Protein AF-I4VNG2-F1 (afdb_monomer)

Radius of gyration: 32.85 Å; Cα contacts (8 Å, |Δi|>4): 80; chains: 1; bounding box: 83×62×76 Å

Solvent-accessible surface area (backbone atoms only — not comparable to full-atom values): 7964 Å² total; per-residue (Å²):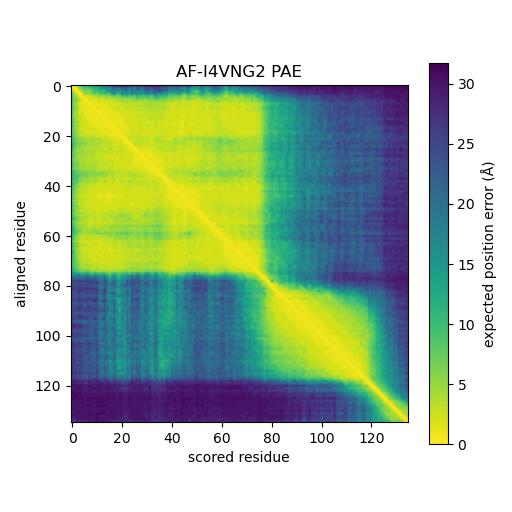 134,87,75,54,70,67,58,53,52,50,42,42,51,53,22,43,52,26,57,74,72,56,60,42,86,40,71,72,52,33,57,27,32,78,69,73,64,64,65,92,44,59,61,52,32,18,58,54,44,74,45,67,42,69,44,47,63,55,91,87,22,86,40,46,73,62,34,51,54,53,48,53,52,62,72,65,42,79,51,72,70,57,49,51,53,50,51,52,54,51,54,50,52,50,52,55,50,51,53,51,49,55,54,49,51,52,52,51,50,54,52,49,53,53,49,57,74,68,50,73,74,80,77,78,77,76,72,82,77,77,81,82,79,83,130

Structure (mmCIF, N/CA/C/O backbone):
data_AF-I4VNG2-F1
#
_entry.id   AF-I4VNG2-F1
#
loop_
_atom_site.group_PDB
_atom_site.id
_atom_site.type_symbol
_atom_site.label_atom_id
_atom_site.label_alt_id
_atom_site.label_comp_id
_atom_site.label_asym_id
_atom_site.label_entity_id
_atom_site.label_seq_id
_atom_site.pdbx_PDB_ins_code
_atom_site.Cartn_x
_atom_site.Cartn_y
_atom_site.Cartn_z
_atom_site.occupancy
_atom_site.B_iso_or_equiv
_atom_site.auth_seq_id
_atom_site.auth_comp_id
_atom_site.auth_asym_id
_atom_site.auth_atom_id
_atom_site.pdbx_PDB_model_num
ATOM 1 N N . MET A 1 1 ? 13.098 10.358 -31.326 1.00 44.56 1 MET A N 1
ATOM 2 C CA . MET A 1 1 ? 14.088 10.679 -30.271 1.00 44.56 1 MET A CA 1
ATOM 3 C C . MET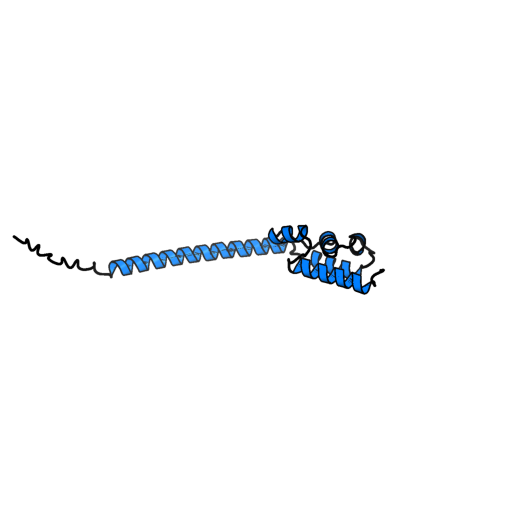 A 1 1 ? 14.333 9.443 -29.422 1.00 44.56 1 MET A C 1
ATOM 5 O O . MET A 1 1 ? 13.425 9.015 -28.720 1.00 44.56 1 MET A O 1
ATOM 9 N N . ILE A 1 2 ? 15.525 8.850 -29.506 1.00 54.00 2 ILE A N 1
ATOM 10 C CA . ILE A 1 2 ? 15.946 7.777 -28.597 1.00 54.00 2 ILE A CA 1
ATOM 11 C C . ILE A 1 2 ? 16.344 8.464 -27.287 1.00 54.00 2 ILE A C 1
ATOM 13 O O . ILE A 1 2 ? 17.339 9.182 -27.243 1.00 54.00 2 ILE A O 1
ATOM 17 N N . LYS A 1 3 ? 15.514 8.340 -26.248 1.00 66.69 3 LYS A N 1
ATOM 18 C CA . LYS A 1 3 ? 15.860 8.827 -24.903 1.00 66.69 3 LYS A CA 1
ATOM 19 C C . LYS A 1 3 ? 17.047 8.013 -24.378 1.00 66.69 3 LYS A C 1
ATOM 21 O O . LYS A 1 3 ? 17.103 6.808 -24.614 1.00 66.69 3 LYS A O 1
ATOM 26 N N . SER A 1 4 ? 17.981 8.665 -23.686 1.00 80.38 4 SER A N 1
ATOM 27 C CA . SER A 1 4 ? 19.116 7.983 -23.057 1.00 80.38 4 SER A CA 1
ATOM 28 C C . SER A 1 4 ? 18.631 7.008 -21.979 1.00 80.38 4 SER A C 1
ATOM 30 O O . SER A 1 4 ? 17.600 7.242 -21.347 1.00 80.38 4 SER A O 1
ATOM 32 N N . ASP A 1 5 ? 19.377 5.927 -21.740 1.00 82.62 5 ASP A N 1
ATOM 33 C CA . ASP A 1 5 ? 18.989 4.908 -20.752 1.00 82.62 5 ASP A CA 1
ATOM 34 C C . ASP A 1 5 ? 18.787 5.489 -19.344 1.00 82.62 5 ASP A C 1
ATOM 36 O O . ASP A 1 5 ? 17.827 5.132 -18.666 1.00 82.62 5 ASP A O 1
ATOM 40 N N . LYS A 1 6 ? 19.597 6.482 -18.957 1.00 85.44 6 LYS A N 1
ATOM 41 C CA . LYS A 1 6 ? 19.432 7.217 -17.691 1.00 8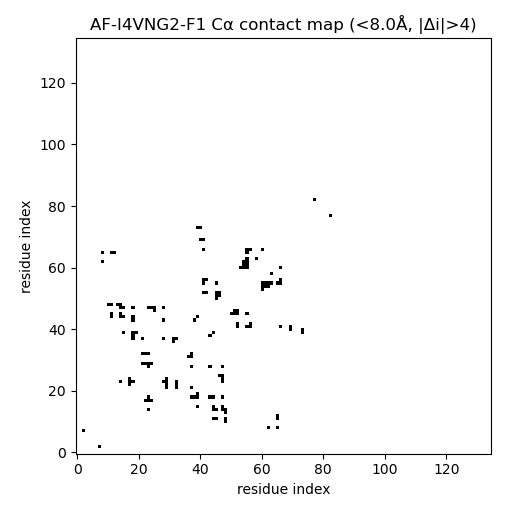5.44 6 LYS A CA 1
ATOM 42 C C . LYS A 1 6 ? 18.101 7.967 -17.597 1.00 85.44 6 LYS A C 1
ATOM 44 O O . LYS A 1 6 ? 17.521 8.047 -16.520 1.00 85.44 6 LYS A O 1
ATOM 49 N N . ALA A 1 7 ? 17.608 8.521 -18.706 1.00 89.75 7 ALA A N 1
ATOM 50 C CA . ALA A 1 7 ? 16.329 9.227 -18.714 1.00 89.75 7 ALA A CA 1
ATOM 51 C C . ALA A 1 7 ? 15.152 8.258 -18.525 1.00 89.75 7 ALA A C 1
ATOM 53 O O . ALA A 1 7 ? 14.183 8.593 -17.851 1.00 89.75 7 ALA A O 1
ATOM 54 N N . VAL A 1 8 ? 15.243 7.049 -19.088 1.00 90.31 8 VAL A N 1
ATOM 55 C CA . VAL A 1 8 ? 14.217 6.011 -18.906 1.00 90.31 8 VAL A CA 1
ATOM 56 C C . VAL A 1 8 ? 14.207 5.499 -17.468 1.00 90.31 8 VAL A C 1
ATOM 58 O O . VAL A 1 8 ? 13.139 5.359 -16.880 1.00 90.31 8 VAL A O 1
ATOM 61 N N . GLU A 1 9 ? 15.379 5.260 -16.882 1.00 90.31 9 GLU A N 1
ATOM 62 C CA . GLU A 1 9 ? 15.488 4.827 -15.488 1.00 90.31 9 GLU A CA 1
ATOM 63 C C . GLU A 1 9 ? 14.938 5.887 -14.520 1.00 90.31 9 GLU A C 1
ATOM 65 O O . GLU A 1 9 ? 14.163 5.557 -13.627 1.00 90.31 9 GLU A O 1
ATOM 70 N N . ALA A 1 10 ? 15.220 7.172 -14.759 1.00 92.00 10 ALA A N 1
ATOM 71 C CA . ALA A 1 10 ? 14.651 8.266 -13.971 1.00 92.00 10 ALA A CA 1
ATOM 72 C C . ALA A 1 10 ? 13.115 8.353 -14.077 1.00 92.00 10 ALA A C 1
ATOM 74 O O . ALA A 1 10 ? 12.441 8.617 -13.082 1.00 92.00 10 ALA A O 1
ATOM 75 N N . GLU A 1 11 ? 12.542 8.110 -15.261 1.00 92.81 11 GLU A N 1
ATOM 76 C CA . GLU A 1 11 ? 11.084 8.051 -15.442 1.00 92.81 11 GLU A CA 1
ATOM 77 C C . GLU A 1 11 ? 10.454 6.889 -14.666 1.00 92.81 11 GLU A C 1
ATOM 79 O O . GLU A 1 11 ? 9.399 7.064 -14.052 1.00 92.81 11 GLU A O 1
ATOM 84 N N . LEU A 1 12 ? 11.103 5.720 -14.673 1.00 93.62 12 LEU A N 1
ATOM 85 C CA . LEU A 1 12 ? 10.677 4.549 -13.905 1.00 93.62 12 LEU A CA 1
ATOM 86 C C . LEU A 1 12 ? 10.762 4.808 -12.394 1.00 93.62 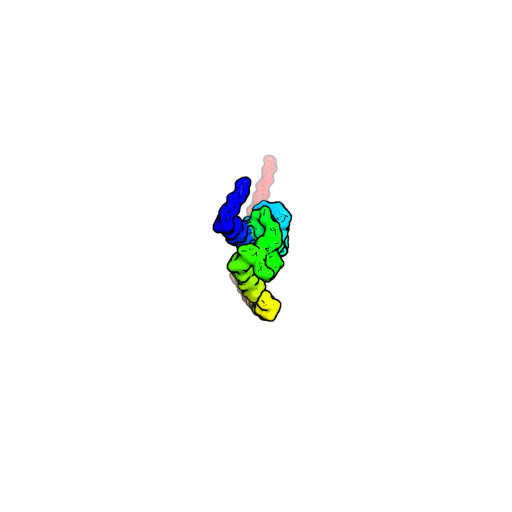12 LEU A C 1
ATOM 88 O O . LEU A 1 12 ? 9.830 4.471 -11.664 1.00 93.62 12 LEU A O 1
ATOM 92 N N . GLU A 1 13 ? 11.829 5.457 -11.928 1.00 93.88 13 GLU A N 1
ATOM 93 C CA . GLU A 1 13 ? 11.997 5.832 -10.521 1.00 93.88 13 GLU A CA 1
ATOM 94 C C . GLU A 1 13 ? 10.928 6.843 -10.082 1.00 93.88 13 GLU A C 1
ATOM 96 O O . GLU A 1 13 ? 10.287 6.663 -9.046 1.00 93.88 13 GLU A O 1
ATOM 101 N N . ALA A 1 14 ? 10.657 7.863 -10.901 1.00 93.75 14 ALA A N 1
ATOM 102 C CA . ALA A 1 14 ? 9.603 8.837 -10.629 1.00 93.75 14 ALA A CA 1
ATOM 103 C C . ALA A 1 14 ? 8.209 8.188 -10.606 1.00 93.75 14 ALA A C 1
ATOM 105 O O . ALA A 1 14 ? 7.383 8.526 -9.757 1.00 93.75 14 ALA A O 1
ATOM 106 N N . ALA A 1 15 ? 7.943 7.244 -11.513 1.00 94.25 15 ALA A N 1
ATOM 107 C CA . ALA A 1 15 ? 6.701 6.478 -11.524 1.00 94.25 15 ALA A CA 1
ATOM 108 C C . ALA A 1 15 ? 6.555 5.611 -10.266 1.00 94.25 15 ALA A C 1
ATOM 110 O O . ALA A 1 15 ? 5.495 5.609 -9.646 1.00 94.25 15 ALA A O 1
ATOM 111 N N . LEU A 1 16 ? 7.623 4.929 -9.842 1.00 92.88 16 LEU A N 1
ATOM 112 C CA . LEU A 1 16 ? 7.626 4.147 -8.607 1.00 92.88 16 LEU A CA 1
ATOM 113 C C . LEU A 1 16 ? 7.311 5.016 -7.386 1.00 92.88 16 LEU A C 1
ATOM 115 O O . LEU A 1 16 ? 6.483 4.624 -6.569 1.00 92.88 16 LEU A O 1
ATOM 119 N N . GLN A 1 17 ? 7.911 6.206 -7.288 1.00 92.06 17 GLN A N 1
ATOM 120 C CA . GLN A 1 17 ? 7.627 7.135 -6.192 1.00 92.06 17 GLN A CA 1
ATOM 121 C C . GLN A 1 17 ? 6.155 7.556 -6.161 1.00 92.06 17 GLN A C 1
ATOM 123 O O . GLN A 1 17 ? 5.549 7.507 -5.097 1.00 92.06 17 GLN A O 1
ATOM 128 N N . ARG A 1 18 ? 5.549 7.872 -7.314 1.00 90.38 18 ARG A N 1
ATOM 129 C CA . ARG A 1 18 ? 4.115 8.215 -7.398 1.00 90.38 18 ARG A CA 1
ATOM 130 C C . ARG A 1 18 ? 3.195 7.079 -6.962 1.00 90.38 18 ARG A C 1
ATOM 132 O O . ARG A 1 18 ? 2.187 7.314 -6.298 1.00 90.38 18 ARG A O 1
ATOM 139 N N . VAL A 1 19 ? 3.537 5.843 -7.326 1.00 91.06 19 VAL A N 1
ATOM 140 C CA . VAL A 1 19 ? 2.778 4.656 -6.903 1.00 91.06 19 VAL A CA 1
ATOM 141 C C . VAL A 1 19 ? 2.910 4.448 -5.392 1.00 91.06 19 VAL A C 1
ATOM 143 O O . VAL A 1 19 ? 1.913 4.155 -4.738 1.00 91.06 19 VAL A O 1
ATOM 146 N N . LEU A 1 20 ? 4.106 4.637 -4.826 1.00 87.62 20 LEU A N 1
ATOM 147 C CA . LEU A 1 20 ? 4.342 4.518 -3.383 1.00 87.62 20 LEU A CA 1
ATOM 148 C C . LEU A 1 20 ? 3.656 5.625 -2.573 1.00 87.62 20 LEU A C 1
ATOM 150 O O . LEU A 1 20 ? 3.137 5.349 -1.496 1.00 87.62 20 LEU A O 1
ATOM 154 N N . SER A 1 21 ? 3.620 6.856 -3.087 1.00 87.50 21 SER A N 1
ATOM 155 C CA . SER A 1 21 ? 2.933 7.983 -2.447 1.00 87.50 21 SER A CA 1
ATOM 156 C C . SER A 1 21 ? 1.415 7.959 -2.628 1.00 87.50 21 SER A C 1
ATOM 158 O O . SER A 1 21 ? 0.731 8.825 -2.090 1.00 87.50 21 SER A O 1
ATOM 160 N N . GLY A 1 22 ? 0.874 7.004 -3.394 1.00 86.69 22 GLY A N 1
ATOM 161 C CA . GLY A 1 22 ? -0.560 6.914 -3.669 1.00 86.69 22 GLY A CA 1
ATOM 162 C C . GLY A 1 22 ? -1.090 8.029 -4.575 1.00 86.69 22 GLY A C 1
ATOM 163 O O . GLY A 1 22 ? -2.296 8.248 -4.622 1.00 86.69 22 GLY A O 1
ATOM 164 N N . THR A 1 23 ? -0.213 8.717 -5.315 1.00 90.75 23 THR A N 1
ATOM 165 C CA . THR A 1 23 ? -0.563 9.813 -6.234 1.00 90.75 23 THR A CA 1
ATOM 166 C C . THR A 1 23 ? -0.207 9.477 -7.692 1.00 90.75 23 THR A C 1
ATOM 168 O O . THR A 1 23 ? 0.578 10.190 -8.328 1.00 90.75 23 THR A O 1
ATOM 171 N N . PRO A 1 24 ? -0.753 8.382 -8.259 1.00 92.62 24 PRO A N 1
ATOM 172 C CA . PRO A 1 24 ? -0.509 8.037 -9.654 1.00 92.62 24 PRO A CA 1
ATOM 173 C C . PRO A 1 24 ? -1.175 9.047 -10.599 1.00 92.62 24 PRO A C 1
ATOM 175 O O . PRO A 1 24 ? -2.259 9.565 -10.336 1.00 92.62 24 PRO A O 1
ATOM 178 N N . GLN A 1 25 ? -0.536 9.303 -11.736 1.00 93.06 25 GLN A N 1
ATOM 179 C CA . GLN A 1 25 ? -1.034 10.192 -12.788 1.00 93.06 25 GLN A CA 1
ATOM 180 C C . GLN A 1 25 ? -1.957 9.469 -13.766 1.00 93.06 25 GLN A C 1
ATOM 182 O O . GLN A 1 25 ? -2.731 10.103 -14.485 1.00 93.06 25 GLN A O 1
ATOM 187 N N . THR A 1 26 ? -1.863 8.142 -13.841 1.00 92.62 26 THR A N 1
ATOM 188 C CA . THR A 1 26 ? -2.690 7.363 -14.760 1.00 92.62 26 THR A CA 1
ATOM 189 C C . THR A 1 26 ? -4.124 7.279 -14.226 1.00 92.62 26 THR A C 1
ATOM 191 O O . THR A 1 26 ? -4.305 6.781 -13.115 1.00 92.62 26 THR A O 1
ATOM 194 N N . PRO A 1 27 ? -5.163 7.674 -14.994 1.00 91.88 27 PRO A N 1
ATOM 195 C CA . PRO A 1 27 ? -6.545 7.740 -14.500 1.00 91.88 27 PRO A CA 1
ATOM 196 C C . PRO A 1 27 ? -7.046 6.434 -13.872 1.00 91.88 27 PRO A C 1
ATOM 198 O O . PRO A 1 27 ? -7.709 6.438 -12.839 1.00 91.88 27 PRO A O 1
ATOM 201 N N . ARG A 1 28 ? -6.677 5.291 -14.462 1.00 92.56 28 ARG A N 1
ATOM 202 C CA . ARG A 1 28 ? -7.021 3.964 -13.936 1.00 92.56 28 ARG A CA 1
ATOM 203 C C . ARG A 1 28 ? -6.367 3.686 -12.581 1.00 92.56 28 ARG A C 1
ATOM 205 O O . ARG A 1 28 ? -7.014 3.148 -11.688 1.00 92.56 28 ARG A O 1
ATOM 212 N N . LEU A 1 29 ? -5.092 4.038 -12.429 1.00 92.25 29 LEU A N 1
ATOM 213 C CA . LEU A 1 29 ? -4.354 3.850 -11.181 1.00 92.25 29 LEU A CA 1
ATOM 214 C C . LEU A 1 29 ? -4.821 4.836 -10.107 1.00 92.25 29 LEU A C 1
ATOM 216 O O . LEU A 1 29 ? -4.907 4.447 -8.947 1.00 92.25 29 LEU A O 1
ATOM 220 N N . ALA A 1 30 ? -5.202 6.058 -10.488 1.00 91.56 30 ALA A N 1
ATOM 221 C CA . ALA A 1 30 ? -5.800 7.040 -9.585 1.00 91.56 30 ALA A CA 1
ATOM 222 C C . ALA A 1 30 ? -7.103 6.509 -8.973 1.00 91.56 30 ALA A C 1
ATOM 224 O O . ALA A 1 30 ? -7.243 6.490 -7.755 1.00 91.56 30 ALA A O 1
ATOM 225 N N . GLN A 1 31 ? -7.986 5.921 -9.786 1.00 92.06 31 GLN A N 1
ATOM 226 C CA . GLN A 1 31 ? -9.198 5.264 -9.278 1.00 92.06 31 GLN A CA 1
ATOM 227 C C . GLN A 1 31 ? -8.900 4.085 -8.337 1.00 92.06 31 GLN A C 1
ATOM 229 O O . GLN A 1 31 ? -9.675 3.801 -7.423 1.00 92.06 31 GLN A O 1
ATOM 234 N N . LEU A 1 32 ? -7.806 3.347 -8.560 1.00 88.06 32 LEU A N 1
ATOM 235 C CA . LEU A 1 32 ? -7.389 2.272 -7.653 1.00 88.06 32 LEU A CA 1
ATOM 236 C C . LEU A 1 32 ? -6.811 2.820 -6.345 1.00 88.06 32 LEU A C 1
ATOM 238 O O . LEU A 1 32 ? -7.043 2.216 -5.297 1.00 88.06 32 LEU A O 1
ATOM 242 N N . ALA A 1 33 ? -6.101 3.948 -6.399 1.00 89.62 33 ALA A N 1
ATOM 243 C CA . ALA A 1 33 ? -5.581 4.645 -5.228 1.00 89.62 33 ALA A CA 1
ATOM 244 C C . ALA A 1 33 ? -6.723 5.164 -4.349 1.00 89.62 33 ALA A C 1
ATOM 246 O O . ALA A 1 33 ? -6.755 4.861 -3.160 1.00 89.62 33 ALA A O 1
ATOM 247 N N . GLU A 1 34 ? -7.718 5.826 -4.950 1.00 88.62 34 GLU A N 1
ATOM 248 C CA . GLU A 1 34 ? -8.929 6.300 -4.262 1.00 88.62 34 GLU A CA 1
ATOM 249 C C . GLU A 1 34 ? -9.683 5.162 -3.562 1.00 88.62 34 GLU A C 1
ATOM 251 O O . GLU A 1 34 ? -10.201 5.324 -2.461 1.00 88.62 34 GLU A O 1
ATOM 256 N N . LYS A 1 35 ? -9.709 3.974 -4.175 1.00 88.25 35 LYS A N 1
ATOM 257 C CA . LYS A 1 35 ? -10.349 2.776 -3.610 1.00 88.25 35 LYS A CA 1
ATOM 258 C C . LYS A 1 35 ? -9.485 2.042 -2.577 1.00 88.25 35 LYS A C 1
ATOM 260 O O . LYS A 1 35 ? -9.920 1.002 -2.087 1.00 88.25 35 LYS A O 1
ATOM 265 N N . GLY A 1 36 ? -8.262 2.503 -2.300 1.00 84.88 36 GLY A N 1
ATOM 266 C CA . GLY A 1 36 ? -7.310 1.820 -1.416 1.00 84.88 36 GLY A CA 1
ATOM 267 C C . GLY A 1 36 ? -6.839 0.457 -1.942 1.00 84.88 36 GLY A C 1
ATOM 268 O O . GLY A 1 36 ? -6.404 -0.392 -1.170 1.00 84.88 36 GLY A O 1
ATOM 269 N N . LYS A 1 37 ? -6.961 0.217 -3.254 1.00 85.94 37 LYS A N 1
ATOM 270 C CA . LYS A 1 37 ? -6.613 -1.049 -3.926 1.00 85.94 37 LYS A CA 1
ATOM 271 C C . LYS A 1 37 ? -5.342 -0.950 -4.769 1.00 85.94 37 LYS A C 1
ATOM 273 O O . LYS A 1 37 ? -5.002 -1.902 -5.472 1.00 85.94 37 LYS A O 1
ATOM 278 N N . LEU A 1 38 ? -4.657 0.193 -4.748 1.00 89.62 38 LEU A N 1
ATOM 279 C CA . LEU A 1 38 ? -3.406 0.371 -5.475 1.00 89.62 38 LEU A CA 1
ATOM 280 C C . LEU A 1 38 ? -2.298 -0.457 -4.815 1.00 89.62 38 LEU A C 1
ATOM 282 O O . LEU A 1 38 ? -1.854 -0.158 -3.711 1.00 89.62 38 LEU A O 1
ATOM 286 N N . GLY A 1 39 ? -1.852 -1.497 -5.514 1.00 87.19 39 GLY A N 1
ATOM 287 C CA . GLY A 1 39 ? -0.697 -2.302 -5.132 1.00 87.19 39 GLY A CA 1
ATOM 288 C C . GLY A 1 39 ? 0.502 -2.003 -6.024 1.00 87.19 39 GLY A C 1
ATOM 289 O O . GLY A 1 39 ? 0.368 -1.885 -7.244 1.00 87.19 39 GLY A O 1
ATOM 290 N N . VAL A 1 40 ? 1.691 -1.931 -5.428 1.00 89.75 40 VAL A N 1
ATOM 291 C CA . VAL A 1 40 ? 2.945 -1.862 -6.188 1.00 89.75 40 VAL A CA 1
ATOM 292 C C . VAL A 1 40 ? 3.116 -3.174 -6.958 1.00 89.75 40 VAL A C 1
ATOM 294 O O . VAL A 1 40 ? 2.981 -4.256 -6.398 1.00 89.75 40 VAL A O 1
ATOM 297 N N . SER A 1 41 ? 3.402 -3.090 -8.256 1.00 91.38 41 SER A N 1
ATOM 298 C CA . SER A 1 41 ? 3.798 -4.232 -9.088 1.00 91.38 41 SER A CA 1
ATOM 299 C C . SER A 1 41 ? 4.558 -3.745 -10.320 1.00 91.38 41 SER A C 1
ATOM 301 O O . SER A 1 41 ? 4.408 -2.591 -10.723 1.00 91.38 41 SER A O 1
ATOM 303 N N . TYR A 1 42 ? 5.324 -4.621 -10.978 1.00 93.69 42 TYR A N 1
ATOM 304 C CA . TYR A 1 42 ? 6.032 -4.264 -12.217 1.00 93.69 42 TYR A CA 1
ATOM 305 C C . TYR A 1 42 ? 5.089 -3.746 -13.312 1.00 93.69 42 TYR A C 1
ATOM 307 O O . TYR A 1 42 ? 5.443 -2.840 -14.057 1.00 93.69 42 TYR A O 1
ATOM 315 N N . ALA A 1 43 ? 3.878 -4.306 -13.410 1.00 93.19 43 ALA A N 1
ATOM 316 C CA . ALA A 1 43 ? 2.888 -3.864 -14.387 1.00 93.19 43 ALA A CA 1
ATOM 317 C C . ALA A 1 43 ? 2.369 -2.456 -14.067 1.00 93.19 43 ALA A C 1
ATOM 319 O O . ALA A 1 43 ? 2.311 -1.619 -14.960 1.00 93.19 43 ALA A O 1
ATOM 320 N N . VAL A 1 44 ? 2.067 -2.185 -12.794 1.00 93.19 44 VAL A N 1
ATOM 321 C CA . VAL A 1 44 ? 1.586 -0.875 -12.328 1.00 93.19 44 VAL A CA 1
ATOM 322 C C . VAL A 1 44 ? 2.652 0.204 -12.516 1.00 93.19 44 VAL A C 1
ATOM 324 O O . VAL A 1 44 ? 2.350 1.284 -13.010 1.00 93.19 44 VAL A O 1
ATOM 327 N N . VAL A 1 45 ? 3.911 -0.097 -12.191 1.00 94.06 45 VAL A N 1
ATOM 328 C CA . VAL A 1 45 ? 5.027 0.844 -12.374 1.00 94.06 45 VAL A CA 1
ATOM 329 C C . VAL A 1 45 ? 5.282 1.123 -13.860 1.00 94.06 45 VAL A C 1
ATOM 331 O O . VAL A 1 45 ? 5.487 2.273 -14.240 1.00 94.06 45 VAL A O 1
ATOM 334 N N . ALA A 1 46 ? 5.230 0.098 -14.718 1.00 94.31 46 ALA A N 1
ATOM 335 C CA . ALA A 1 46 ? 5.372 0.275 -16.164 1.00 94.31 46 ALA A CA 1
ATOM 336 C C . ALA A 1 46 ? 4.215 1.091 -16.770 1.00 94.31 46 ALA A C 1
ATOM 338 O O . ALA A 1 46 ? 4.459 1.967 -17.601 1.00 94.31 46 ALA A O 1
ATOM 339 N N . GLU A 1 47 ? 2.978 0.830 -16.332 1.00 94.56 47 GLU A N 1
ATOM 340 C CA . GLU A 1 47 ? 1.778 1.575 -16.734 1.00 94.56 47 GLU A CA 1
ATOM 341 C C . GLU A 1 47 ? 1.901 3.054 -16.343 1.00 94.56 47 GLU A C 1
ATOM 343 O O . GLU A 1 47 ? 1.748 3.929 -17.194 1.00 94.56 47 GLU A O 1
ATOM 348 N N . GLU A 1 48 ? 2.300 3.332 -15.101 1.00 93.88 48 GLU A N 1
ATOM 349 C CA . GLU A 1 48 ? 2.484 4.693 -14.592 1.00 93.88 48 GLU A CA 1
ATOM 350 C C . GLU A 1 48 ? 3.632 5.450 -15.281 1.00 93.88 48 GLU A C 1
ATOM 352 O O . GLU A 1 48 ? 3.553 6.661 -15.494 1.00 93.88 48 GLU A O 1
ATOM 357 N N . ALA A 1 49 ? 4.692 4.744 -15.679 1.00 93.50 49 ALA A N 1
ATOM 358 C CA . ALA A 1 49 ? 5.784 5.309 -16.471 1.00 93.50 49 ALA A CA 1
ATOM 359 C C . ALA A 1 49 ? 5.438 5.453 -17.966 1.00 93.50 49 ALA A C 1
ATOM 361 O O . ALA A 1 49 ? 6.229 6.017 -18.723 1.00 93.50 49 ALA A O 1
ATOM 362 N N . ARG A 1 50 ? 4.286 4.930 -18.419 1.00 93.56 50 ARG A N 1
ATOM 363 C CA . ARG A 1 50 ? 3.911 4.792 -19.841 1.00 93.56 50 ARG A CA 1
ATOM 364 C C . ARG A 1 50 ? 4.987 4.072 -20.660 1.00 93.56 50 ARG A C 1
ATOM 366 O O . ARG A 1 50 ? 5.320 4.467 -21.780 1.00 93.56 50 ARG A O 1
ATOM 373 N N . ARG A 1 51 ? 5.565 3.017 -20.083 1.00 92.69 51 ARG A N 1
ATOM 374 C CA . ARG A 1 51 ? 6.640 2.218 -20.679 1.00 92.69 51 ARG A CA 1
ATOM 375 C C . ARG A 1 51 ? 6.221 0.768 -20.868 1.00 92.69 51 ARG A C 1
ATOM 377 O O . ARG A 1 51 ? 5.317 0.261 -20.213 1.00 92.69 51 ARG A O 1
ATOM 384 N N . SER A 1 52 ? 6.910 0.082 -21.781 1.00 92.12 52 SER A N 1
ATOM 385 C CA . SER A 1 52 ? 6.685 -1.348 -21.980 1.00 92.12 52 SER A CA 1
ATOM 386 C C . SER A 1 52 ? 7.062 -2.121 -20.720 1.00 92.12 52 SER A C 1
ATOM 388 O O . SER A 1 52 ? 8.172 -1.980 -20.203 1.00 92.12 52 SER A O 1
ATOM 390 N N . ARG A 1 53 ? 6.171 -3.016 -20.283 1.00 92.19 53 ARG A N 1
ATOM 391 C CA . ARG A 1 53 ? 6.420 -3.933 -19.165 1.00 92.19 53 ARG A CA 1
ATOM 392 C C . ARG A 1 53 ? 7.650 -4.812 -19.399 1.00 92.19 53 ARG A C 1
ATOM 394 O O . ARG A 1 53 ? 8.294 -5.200 -18.433 1.00 92.19 53 ARG A O 1
ATOM 401 N N . THR A 1 54 ? 8.018 -5.098 -20.649 1.00 92.69 54 THR A N 1
ATOM 402 C CA . THR A 1 54 ? 9.211 -5.903 -20.971 1.00 92.69 54 THR A CA 1
ATOM 403 C C . THR A 1 54 ? 10.511 -5.275 -20.466 1.00 92.69 54 THR A C 1
ATOM 405 O O . THR A 1 54 ? 11.476 -5.983 -20.217 1.00 92.69 54 THR A O 1
ATOM 408 N N . LEU A 1 55 ? 10.542 -3.962 -20.230 1.00 90.88 55 LEU A N 1
ATOM 409 C CA . LEU A 1 55 ? 11.736 -3.281 -19.733 1.00 90.88 55 LEU A CA 1
ATOM 410 C C . LEU A 1 55 ? 12.104 -3.660 -18.290 1.00 90.88 55 LEU A C 1
ATOM 412 O O . LEU A 1 55 ? 13.273 -3.543 -17.930 1.00 90.88 55 LEU A O 1
ATOM 416 N N . ILE A 1 56 ? 11.127 -4.113 -17.495 1.00 92.75 56 ILE A N 1
ATOM 417 C CA . ILE A 1 56 ? 11.278 -4.418 -16.058 1.00 92.75 56 ILE A CA 1
ATOM 418 C C . ILE A 1 56 ? 10.586 -5.726 -15.624 1.00 92.75 56 ILE A C 1
ATOM 420 O O . ILE A 1 56 ? 10.559 -6.064 -14.445 1.00 92.75 56 ILE A O 1
ATOM 424 N N . GLY A 1 57 ? 9.948 -6.437 -16.555 1.00 87.94 57 GLY A N 1
ATOM 425 C CA . GLY A 1 57 ? 8.945 -7.460 -16.249 1.00 87.94 57 GLY A CA 1
ATOM 426 C C . GLY A 1 57 ? 9.456 -8.895 -16.133 1.00 87.94 57 GLY A C 1
ATOM 427 O O . GLY A 1 57 ? 8.678 -9.751 -15.720 1.00 87.94 57 GLY A O 1
ATOM 428 N N . TYR A 1 58 ? 10.712 -9.170 -16.491 1.00 90.69 58 TYR A N 1
ATOM 429 C CA . TYR A 1 58 ? 11.314 -10.510 -16.488 1.00 90.69 58 TYR A CA 1
ATOM 430 C C . TYR A 1 58 ? 12.772 -10.460 -16.000 1.00 90.69 58 TYR A C 1
ATOM 432 O O . TYR A 1 58 ? 13.364 -9.385 -15.938 1.00 90.69 58 TYR A O 1
ATOM 440 N N . ASP A 1 59 ? 13.337 -11.604 -15.607 1.00 88.06 59 ASP A N 1
ATOM 441 C CA . ASP A 1 59 ? 14.739 -11.704 -15.176 1.00 88.06 59 ASP A CA 1
ATOM 442 C C . ASP A 1 59 ? 15.701 -11.546 -16.363 1.00 88.06 59 ASP A C 1
ATOM 444 O O . ASP A 1 59 ? 15.532 -12.189 -17.395 1.00 88.06 59 ASP A O 1
ATOM 448 N N . GLY A 1 60 ? 16.708 -10.683 -16.228 1.00 88.69 60 GLY A N 1
ATOM 449 C CA . GLY A 1 60 ? 17.587 -10.296 -17.336 1.00 88.69 60 GLY A CA 1
ATOM 450 C C . GLY A 1 60 ? 16.997 -9.194 -18.223 1.00 88.69 60 GLY A C 1
ATOM 451 O O . GLY A 1 60 ? 17.391 -9.045 -19.380 1.00 88.69 60 GLY A O 1
ATOM 452 N N . CYS A 1 61 ? 16.027 -8.425 -17.717 1.00 91.50 61 CYS A N 1
ATOM 453 C CA . CYS A 1 61 ? 15.483 -7.269 -18.427 1.00 91.50 61 CYS A CA 1
ATOM 454 C C . CYS A 1 61 ? 16.510 -6.130 -18.556 1.00 91.50 61 CYS A C 1
ATOM 456 O O . CYS A 1 61 ? 17.481 -6.055 -17.802 1.00 91.50 61 CYS A O 1
ATOM 458 N N . ARG A 1 62 ? 16.255 -5.192 -19.481 1.00 90.25 62 ARG A N 1
ATOM 459 C CA . ARG A 1 62 ? 17.150 -4.052 -19.762 1.00 90.25 62 ARG A CA 1
ATOM 460 C C . ARG A 1 62 ? 17.488 -3.226 -18.515 1.00 90.25 62 ARG A C 1
ATOM 462 O O . ARG A 1 62 ? 18.616 -2.766 -18.397 1.00 90.25 62 ARG A O 1
ATOM 469 N N . TYR A 1 63 ? 16.538 -3.060 -17.592 1.00 92.31 63 TYR A N 1
ATOM 470 C 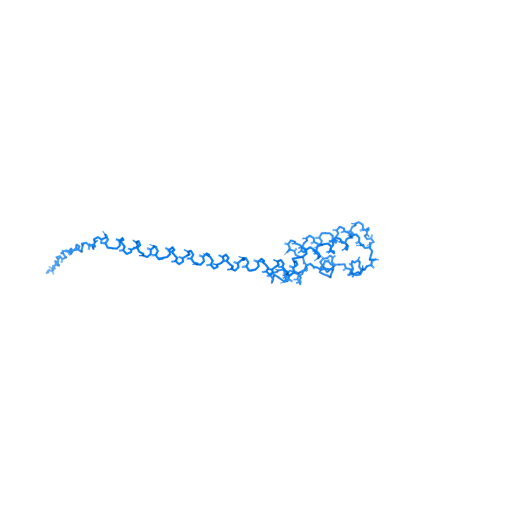CA . TYR A 1 63 ? 16.734 -2.311 -16.345 1.00 92.31 63 TYR A CA 1
ATOM 471 C C . TYR A 1 63 ? 16.672 -3.239 -15.126 1.00 92.31 63 TYR A C 1
ATOM 473 O O . TYR A 1 63 ? 15.835 -3.076 -14.235 1.00 92.31 63 TYR A O 1
ATOM 481 N N . GLN A 1 64 ? 17.569 -4.228 -15.085 1.00 91.69 64 GLN A N 1
ATOM 482 C CA . GLN A 1 64 ? 17.626 -5.217 -14.004 1.00 91.69 64 GLN A CA 1
ATOM 483 C C . GLN A 1 64 ? 17.812 -4.577 -12.619 1.00 91.69 64 GLN A C 1
ATOM 485 O O . GLN A 1 64 ? 17.100 -4.937 -11.687 1.00 91.69 64 GLN A O 1
ATOM 490 N N . ALA A 1 65 ? 18.688 -3.575 -12.493 1.00 90.25 65 ALA A N 1
ATOM 491 C CA . ALA A 1 65 ? 18.923 -2.892 -11.218 1.00 90.25 65 ALA A CA 1
ATOM 492 C C . ALA A 1 65 ? 17.636 -2.265 -10.648 1.00 90.25 65 ALA A C 1
ATOM 494 O O . ALA A 1 65 ? 17.341 -2.390 -9.459 1.00 90.25 65 ALA A O 1
ATOM 495 N N . PHE A 1 66 ? 16.823 -1.641 -11.505 1.00 92.25 66 PHE A N 1
ATOM 496 C CA . PHE A 1 66 ? 15.519 -1.112 -11.115 1.00 92.25 66 PHE A CA 1
ATOM 497 C C . PHE A 1 66 ? 14.540 -2.228 -10.725 1.00 92.25 66 PHE A C 1
ATOM 499 O O . PHE A 1 66 ? 13.823 -2.117 -9.727 1.00 92.25 66 PHE A O 1
ATOM 506 N N . ARG A 1 67 ? 14.525 -3.336 -11.476 1.00 93.12 67 ARG A N 1
ATOM 507 C CA . ARG A 1 67 ? 13.695 -4.502 -11.152 1.00 93.12 67 ARG A CA 1
ATOM 508 C C . ARG A 1 67 ? 14.017 -5.057 -9.766 1.00 93.12 67 ARG A C 1
ATOM 510 O O . ARG A 1 67 ? 13.086 -5.381 -9.029 1.00 93.12 67 ARG A O 1
ATOM 517 N N . ASP A 1 68 ? 15.292 -5.137 -9.403 1.00 91.25 68 ASP A N 1
ATOM 518 C CA . ASP A 1 68 ? 15.730 -5.652 -8.105 1.00 91.25 68 ASP A CA 1
ATOM 519 C C . ASP A 1 68 ? 15.295 -4.732 -6.954 1.00 91.25 68 ASP A C 1
ATOM 521 O O . ASP A 1 68 ? 14.853 -5.219 -5.913 1.00 91.25 68 ASP A O 1
ATOM 525 N N . LYS A 1 69 ? 15.284 -3.406 -7.162 1.00 89.31 69 LYS A N 1
ATOM 526 C CA . LYS A 1 69 ? 14.685 -2.459 -6.202 1.00 89.31 69 LYS A CA 1
ATOM 527 C C . LYS A 1 69 ? 13.196 -2.731 -5.994 1.00 89.31 69 LYS A C 1
ATOM 529 O O . LYS A 1 69 ? 12.739 -2.839 -4.857 1.00 89.31 69 LYS A O 1
ATOM 534 N N . VAL A 1 70 ? 12.433 -2.863 -7.082 1.00 89.75 70 VAL A N 1
ATOM 535 C CA . VAL A 1 70 ? 10.993 -3.157 -7.003 1.00 89.75 70 VAL A CA 1
ATOM 536 C C . VAL A 1 70 ? 10.763 -4.523 -6.355 1.00 89.75 70 VAL A C 1
ATOM 538 O O . VAL A 1 70 ? 9.886 -4.649 -5.508 1.00 89.75 70 VAL A O 1
ATOM 541 N N . LYS A 1 71 ? 11.589 -5.527 -6.673 1.00 90.88 71 LYS A N 1
ATOM 542 C CA . LYS A 1 71 ? 11.550 -6.853 -6.044 1.00 90.88 71 LYS A CA 1
ATOM 543 C C . LYS A 1 71 ? 11.739 -6.757 -4.531 1.00 90.88 71 LYS A C 1
ATOM 545 O O . LYS A 1 71 ? 10.925 -7.296 -3.793 1.00 90.88 71 LYS A O 1
ATOM 550 N N . ALA A 1 72 ? 12.738 -6.005 -4.071 1.00 88.12 72 ALA A N 1
ATOM 551 C CA . ALA A 1 72 ? 12.980 -5.799 -2.647 1.00 88.12 72 ALA A CA 1
ATOM 552 C C . ALA A 1 72 ? 11.797 -5.113 -1.941 1.00 88.12 72 ALA A C 1
ATOM 554 O O . ALA A 1 72 ? 11.506 -5.432 -0.793 1.00 88.12 72 ALA A O 1
ATOM 555 N N . ILE A 1 73 ? 1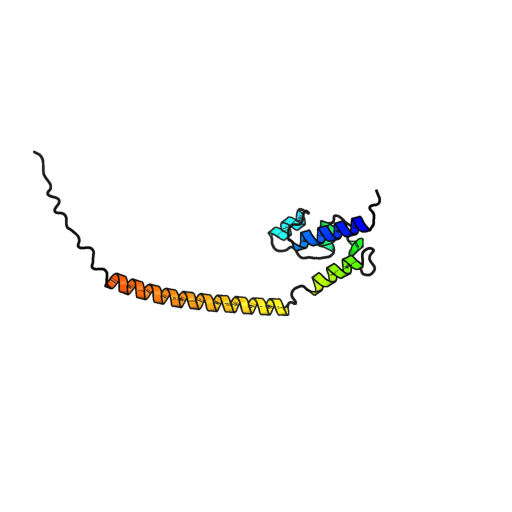1.095 -4.191 -2.610 1.00 85.88 73 ILE A N 1
ATOM 556 C CA . ILE A 1 73 ? 9.873 -3.567 -2.074 1.00 85.88 73 ILE A CA 1
ATOM 557 C C . ILE A 1 73 ? 8.742 -4.596 -1.963 1.00 85.88 73 ILE A C 1
ATOM 559 O O . ILE A 1 73 ? 8.071 -4.653 -0.936 1.00 85.88 73 ILE A O 1
ATOM 563 N N . LEU A 1 74 ? 8.550 -5.424 -2.993 1.00 85.50 74 LEU A N 1
ATOM 564 C CA . LEU A 1 74 ? 7.527 -6.473 -3.002 1.00 85.50 74 LEU A CA 1
ATOM 565 C C . LEU A 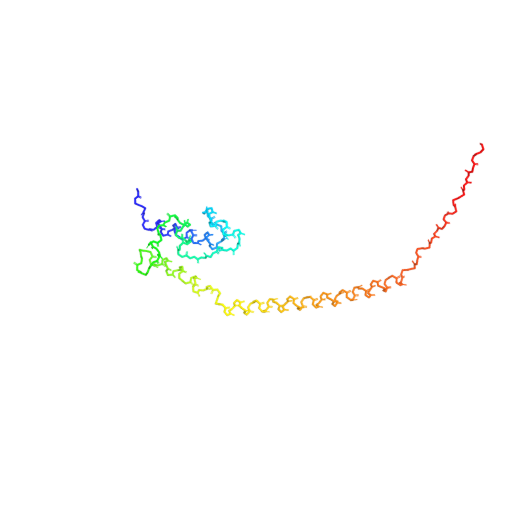1 74 ? 7.790 -7.538 -1.928 1.00 85.50 74 LEU A C 1
ATOM 567 O O . LEU A 1 74 ? 6.864 -7.957 -1.240 1.00 85.50 74 LEU A O 1
ATOM 571 N N . GLU A 1 75 ? 9.050 -7.931 -1.740 1.00 83.69 75 GLU A N 1
ATOM 572 C CA . GLU A 1 75 ? 9.474 -8.887 -0.709 1.00 83.69 75 GLU A CA 1
ATOM 573 C C . GLU A 1 75 ? 9.387 -8.311 0.713 1.00 83.69 75 GLU A C 1
ATOM 575 O O . GLU A 1 75 ? 9.153 -9.056 1.665 1.00 83.69 75 GLU A O 1
ATOM 580 N N . LYS A 1 76 ? 9.548 -6.988 0.861 1.00 71.81 76 LYS A N 1
ATOM 581 C CA . LYS A 1 76 ? 9.341 -6.249 2.119 1.00 71.81 76 LYS A CA 1
ATOM 582 C C . LYS A 1 76 ? 7.877 -5.901 2.395 1.00 71.81 76 LYS A C 1
ATOM 584 O O . LYS A 1 76 ? 7.599 -5.323 3.446 1.00 71.81 76 LYS A O 1
ATOM 589 N N . GLY A 1 77 ? 6.948 -6.233 1.494 1.00 63.41 77 GLY A N 1
ATOM 590 C CA . GLY A 1 77 ? 5.518 -6.149 1.777 1.00 63.41 77 GLY A CA 1
ATOM 591 C C . GLY A 1 77 ? 5.182 -6.898 3.073 1.00 63.41 77 GLY A C 1
ATOM 592 O O . GLY A 1 77 ? 5.908 -7.826 3.447 1.00 63.41 77 GLY A O 1
ATOM 593 N N . PRO A 1 78 ? 4.123 -6.504 3.803 1.00 55.00 78 PRO A N 1
ATOM 594 C CA . PRO A 1 78 ? 3.807 -7.143 5.067 1.00 55.00 78 PRO A CA 1
ATOM 595 C C . PRO A 1 78 ? 3.604 -8.636 4.826 1.00 55.00 78 PRO A C 1
ATOM 597 O O . PRO A 1 78 ? 2.680 -9.048 4.119 1.00 55.00 78 PRO A O 1
ATOM 600 N N . ARG A 1 79 ? 4.487 -9.457 5.404 1.00 56.50 79 ARG A N 1
ATOM 601 C CA . ARG A 1 79 ? 4.306 -10.906 5.402 1.00 56.50 79 ARG A CA 1
ATOM 602 C C . ARG A 1 79 ? 2.925 -11.161 5.996 1.00 56.50 79 ARG A C 1
ATOM 604 O O . ARG A 1 79 ? 2.568 -10.545 6.999 1.00 56.50 79 ARG A O 1
ATOM 611 N N . ALA A 1 80 ? 2.128 -12.031 5.381 1.00 53.31 80 ALA A N 1
ATOM 612 C CA . ALA A 1 80 ? 0.743 -12.276 5.801 1.00 53.31 80 ALA A CA 1
ATOM 613 C C . ALA A 1 80 ? 0.615 -12.571 7.315 1.00 53.31 80 ALA A C 1
ATOM 615 O O . ALA A 1 80 ? -0.373 -12.205 7.948 1.00 53.31 80 ALA A O 1
ATOM 616 N N . THR A 1 81 ? 1.663 -13.145 7.913 1.00 55.88 81 THR A N 1
ATOM 617 C CA . THR A 1 81 ? 1.821 -13.373 9.356 1.00 55.88 81 THR A CA 1
ATOM 618 C C . THR A 1 81 ? 1.884 -12.093 10.198 1.00 55.88 81 THR A C 1
ATOM 620 O O . THR A 1 81 ? 1.323 -12.051 11.290 1.00 55.88 81 THR A O 1
ATOM 623 N N . ASP A 1 82 ? 2.538 -11.040 9.711 1.00 61.66 82 ASP A N 1
ATOM 624 C CA . ASP A 1 82 ? 2.692 -9.769 10.428 1.00 61.66 82 ASP A CA 1
ATOM 625 C C . ASP A 1 82 ? 1.426 -8.907 10.327 1.00 61.66 82 ASP A C 1
ATOM 627 O O . ASP A 1 82 ? 1.059 -8.233 11.290 1.00 61.66 82 ASP A O 1
ATOM 631 N N . LEU A 1 83 ? 0.696 -9.004 9.210 1.00 65.19 83 LEU A N 1
ATOM 632 C CA . LEU A 1 83 ? -0.632 -8.400 9.056 1.00 65.19 83 LEU A CA 1
ATOM 633 C C . LEU A 1 83 ? -1.665 -9.033 9.990 1.00 65.19 83 LEU A C 1
ATOM 635 O O . LEU A 1 83 ? -2.407 -8.309 10.650 1.00 65.19 83 LEU A O 1
ATOM 639 N N . ALA A 1 84 ? -1.698 -10.366 10.077 1.00 67.81 84 ALA A N 1
ATOM 640 C CA . ALA A 1 84 ? -2.601 -11.075 10.982 1.00 67.81 84 ALA A CA 1
ATOM 641 C C . ALA A 1 84 ? -2.330 -10.700 12.449 1.00 67.81 84 ALA A C 1
ATOM 643 O O . ALA A 1 84 ? -3.250 -10.316 13.171 1.00 67.81 84 ALA A O 1
ATOM 644 N N . ARG A 1 85 ? -1.053 -10.693 12.856 1.00 68.50 85 ARG A N 1
ATOM 645 C CA . ARG A 1 85 ? -0.632 -10.262 14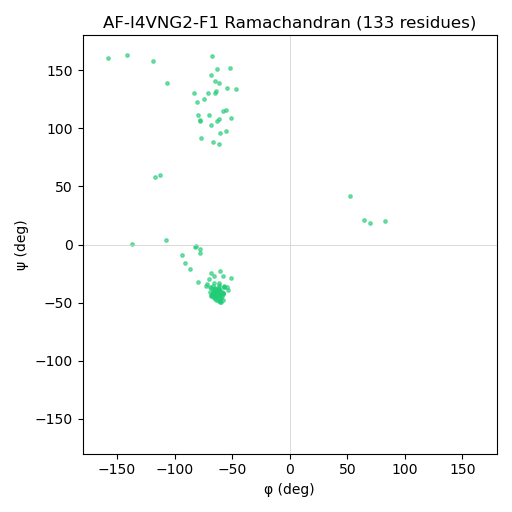.198 1.00 68.50 85 ARG A CA 1
ATOM 646 C C . ARG A 1 85 ? -0.994 -8.797 14.473 1.00 68.50 85 ARG A C 1
ATOM 648 O O . ARG A 1 85 ? -1.467 -8.471 15.560 1.00 68.50 85 ARG A O 1
ATOM 655 N N . GLY A 1 86 ? -0.799 -7.914 13.492 1.00 74.44 86 GLY A N 1
ATOM 656 C CA . GLY A 1 86 ? -1.172 -6.502 13.588 1.00 74.44 86 GLY A CA 1
ATOM 657 C C . GLY A 1 86 ? -2.682 -6.296 13.741 1.00 74.44 86 GLY A C 1
ATOM 658 O O . GLY A 1 86 ? -3.115 -5.511 14.584 1.00 74.44 86 GLY A O 1
ATOM 659 N N . LEU A 1 87 ? -3.487 -7.045 12.983 1.00 82.94 87 LEU A N 1
ATOM 660 C CA . LEU A 1 87 ? -4.950 -7.027 13.065 1.00 82.94 87 LEU A CA 1
ATOM 661 C C . LEU A 1 87 ? -5.463 -7.525 14.417 1.00 82.94 87 LEU A C 1
ATOM 663 O O . LEU A 1 87 ? -6.367 -6.915 14.988 1.00 82.94 87 LEU A O 1
ATOM 667 N N . GLU A 1 88 ? -4.891 -8.600 14.954 1.00 84.75 88 GLU A N 1
ATOM 668 C CA . GLU A 1 88 ? -5.252 -9.094 16.285 1.00 84.75 88 GLU A CA 1
ATOM 669 C C . GLU A 1 88 ? -4.902 -8.089 17.384 1.00 84.75 88 GLU A C 1
ATOM 671 O O . GLU A 1 88 ? -5.732 -7.812 18.253 1.00 84.75 88 GLU A O 1
ATOM 676 N N . ALA A 1 89 ? -3.715 -7.482 17.315 1.00 83.94 89 ALA A N 1
ATOM 677 C CA . ALA A 1 89 ? -3.307 -6.442 18.252 1.00 83.94 89 ALA A CA 1
ATOM 678 C C . ALA A 1 89 ? -4.229 -5.210 18.181 1.00 83.94 89 ALA A C 1
ATOM 680 O O . ALA A 1 89 ? -4.607 -4.661 19.218 1.00 83.94 89 ALA A O 1
ATOM 681 N N . ALA A 1 90 ? -4.635 -4.799 16.976 1.00 87.69 90 ALA A N 1
ATOM 682 C CA . ALA A 1 90 ? -5.581 -3.703 16.780 1.00 87.69 90 ALA A CA 1
ATOM 683 C C . ALA A 1 90 ? -6.971 -4.033 17.349 1.00 87.69 90 ALA A C 1
ATOM 685 O O . ALA A 1 90 ? -7.533 -3.236 18.097 1.00 87.69 90 ALA A O 1
ATOM 686 N N . ARG A 1 91 ? -7.497 -5.236 17.081 1.00 92.19 91 ARG A N 1
ATOM 687 C CA . ARG A 1 91 ? -8.779 -5.708 17.639 1.00 92.19 91 ARG A CA 1
ATOM 688 C C . ARG A 1 91 ? -8.759 -5.790 19.161 1.00 92.19 91 ARG A C 1
ATOM 690 O O . ARG A 1 91 ? -9.754 -5.470 19.802 1.00 92.19 91 ARG A O 1
ATOM 697 N N . LYS A 1 92 ? -7.638 -6.216 19.751 1.00 92.06 92 LYS A N 1
ATOM 698 C CA . LYS A 1 92 ? -7.475 -6.226 21.207 1.00 92.06 92 LYS A CA 1
ATOM 699 C C . LYS A 1 92 ? -7.577 -4.811 21.778 1.00 92.06 92 LYS A C 1
ATOM 701 O O . LYS A 1 92 ? -8.379 -4.597 22.675 1.00 92.06 92 LYS A O 1
ATOM 706 N N . ARG A 1 93 ? -6.859 -3.846 21.195 1.00 89.31 93 ARG A N 1
ATOM 707 C CA . ARG A 1 93 ? -6.914 -2.440 21.629 1.00 89.31 93 ARG A CA 1
ATOM 708 C C . ARG A 1 93 ? -8.311 -1.838 21.522 1.00 89.31 93 ARG A C 1
ATOM 710 O O . ARG A 1 93 ? -8.700 -1.111 22.421 1.00 89.31 93 ARG A O 1
ATOM 717 N N . ILE A 1 94 ? -9.057 -2.145 20.459 1.00 94.94 94 ILE A N 1
ATOM 718 C CA . ILE A 1 94 ? -10.445 -1.678 20.315 1.00 94.94 94 ILE A CA 1
ATOM 719 C C . ILE A 1 94 ? -11.298 -2.189 21.479 1.00 94.94 94 ILE A C 1
ATOM 721 O O . ILE A 1 94 ? -11.926 -1.382 22.152 1.00 94.94 94 ILE A O 1
ATOM 725 N N . ARG A 1 95 ? -11.238 -3.491 21.785 1.00 93.12 95 ARG A N 1
ATOM 726 C CA . ARG A 1 95 ? -11.983 -4.068 22.917 1.00 93.12 95 ARG A CA 1
ATOM 727 C C . ARG A 1 95 ? -11.582 -3.459 24.259 1.00 93.12 95 ARG A C 1
ATOM 729 O O . ARG A 1 95 ? -12.445 -3.176 25.083 1.00 93.12 95 ARG A O 1
ATOM 736 N N . ASP A 1 96 ? -10.286 -3.239 24.471 1.00 93.25 96 ASP A N 1
ATOM 737 C CA . ASP A 1 96 ? -9.783 -2.633 25.707 1.00 93.25 96 ASP A CA 1
ATOM 738 C C . ASP A 1 96 ? -10.286 -1.183 25.858 1.00 93.25 96 ASP A C 1
ATOM 740 O O . ASP A 1 96 ? -10.681 -0.770 26.947 1.00 93.25 96 ASP A O 1
ATOM 744 N N . LEU A 1 97 ? -10.312 -0.416 24.763 1.00 93.56 97 LEU A N 1
ATOM 745 C CA . LEU A 1 97 ? -10.831 0.954 24.746 1.00 93.56 97 LEU A CA 1
ATOM 746 C C . LEU A 1 97 ? -12.353 1.000 24.929 1.00 93.56 97 LEU A C 1
ATOM 748 O O . LEU A 1 97 ? -12.845 1.836 25.681 1.00 93.56 97 LEU A O 1
ATOM 752 N N . GLU A 1 98 ? -13.099 0.093 24.301 1.00 94.19 98 GLU A N 1
ATOM 753 C CA . GLU A 1 98 ? -14.549 -0.036 24.493 1.00 94.19 98 GLU A CA 1
ATOM 754 C C . GLU A 1 98 ? -14.888 -0.346 25.957 1.00 94.19 98 GLU A C 1
ATOM 756 O O . GLU A 1 98 ? -15.776 0.283 26.532 1.00 94.19 98 GLU A O 1
ATOM 761 N N . ALA A 1 99 ? -14.131 -1.237 26.605 1.00 92.75 99 ALA A N 1
ATOM 762 C CA . ALA A 1 99 ? -14.301 -1.523 28.028 1.00 92.75 99 ALA A CA 1
ATOM 763 C C . ALA A 1 99 ? -14.026 -0.290 28.909 1.00 92.75 99 ALA A C 1
ATOM 765 O O . ALA A 1 99 ? -14.751 -0.042 29.873 1.00 92.75 99 ALA A O 1
ATOM 766 N N . GLN A 1 100 ? -13.013 0.516 28.568 1.00 92.62 100 GLN A N 1
ATOM 767 C CA . GLN A 1 100 ? -12.729 1.767 29.280 1.00 92.62 100 GLN A CA 1
ATOM 768 C C . GLN A 1 100 ? -13.853 2.795 29.125 1.00 92.62 100 GLN A C 1
ATOM 770 O O . GLN A 1 100 ? -14.168 3.488 30.092 1.00 92.62 100 GLN A O 1
ATOM 775 N N . ILE A 1 101 ? -14.474 2.882 27.944 1.00 95.69 101 ILE A N 1
ATOM 776 C CA . ILE A 1 101 ? -15.626 3.763 27.710 1.00 95.69 101 ILE A CA 1
ATOM 777 C C . ILE A 1 101 ? -16.792 3.348 28.606 1.00 95.69 101 ILE A C 1
ATOM 779 O O . ILE A 1 101 ? -17.308 4.187 29.333 1.00 95.69 101 ILE A O 1
ATOM 783 N N . VAL A 1 102 ? -17.132 2.056 28.659 1.00 94.81 102 VAL A N 1
ATOM 784 C CA . VAL A 1 102 ? -18.228 1.557 29.510 1.00 94.81 102 VAL A CA 1
ATOM 785 C C . VAL A 1 102 ? -18.007 1.896 30.990 1.00 94.81 102 VAL A C 1
ATOM 787 O O . VAL A 1 102 ? -18.939 2.303 31.684 1.00 94.81 102 VAL A O 1
ATOM 790 N N . ILE A 1 103 ? -16.774 1.757 31.485 1.00 93.62 103 ILE A N 1
ATOM 791 C CA . ILE A 1 103 ? -16.431 2.124 32.868 1.00 93.62 103 ILE A CA 1
ATOM 792 C C . ILE A 1 103 ? -16.555 3.636 33.077 1.00 93.62 103 ILE A C 1
ATOM 794 O O . ILE A 1 103 ? -17.081 4.085 34.092 1.00 93.62 103 ILE A O 1
ATOM 798 N N . LYS A 1 104 ? -16.079 4.442 32.126 1.00 93.50 104 LYS A N 1
ATOM 799 C CA . LYS A 1 104 ? -16.188 5.899 32.216 1.00 93.50 104 LYS A CA 1
ATOM 800 C C . LYS A 1 104 ? -17.652 6.348 32.216 1.00 93.50 104 LYS A C 1
ATOM 802 O O . LYS A 1 104 ? -18.007 7.203 33.023 1.00 93.50 104 LYS A O 1
ATOM 807 N N . ASP A 1 105 ? -18.487 5.755 31.370 1.00 94.44 105 ASP A N 1
ATOM 808 C CA . ASP A 1 105 ? -19.907 6.089 31.253 1.00 94.44 105 ASP A CA 1
ATOM 809 C C . ASP A 1 105 ? -20.669 5.753 32.540 1.00 94.44 105 ASP A C 1
ATOM 811 O O . ASP A 1 105 ? -21.501 6.545 32.985 1.00 94.44 105 ASP A O 1
ATOM 815 N N . SER A 1 106 ? -20.351 4.629 33.195 1.00 92.56 106 SER A N 1
ATOM 816 C CA . SER A 1 106 ? -20.972 4.276 34.478 1.00 92.56 106 SER A CA 1
ATOM 817 C C . SER A 1 106 ? -20.591 5.255 35.592 1.00 92.56 106 SER A C 1
ATOM 819 O O . SER A 1 106 ? -21.463 5.688 36.346 1.00 92.56 106 SER A O 1
ATOM 821 N N . ILE A 1 107 ? -19.323 5.680 35.642 1.00 94.25 107 ILE A N 1
ATOM 822 C CA . ILE A 1 107 ? -18.847 6.698 36.589 1.00 94.25 107 ILE A CA 1
ATOM 823 C C . ILE A 1 107 ? -19.518 8.049 36.312 1.00 94.25 107 ILE A C 1
ATOM 825 O O . ILE A 1 107 ? -19.957 8.727 37.242 1.00 94.25 107 ILE A O 1
ATOM 829 N N . GLN A 1 108 ? -19.619 8.457 35.044 1.00 93.50 108 GLN A N 1
ATOM 830 C CA . GLN A 1 108 ? -20.285 9.706 34.675 1.00 93.50 108 GLN A CA 1
ATOM 831 C C . GLN A 1 108 ? -21.770 9.677 35.046 1.00 93.50 108 GLN A C 1
ATOM 833 O O . GLN A 1 108 ? -22.261 10.648 35.618 1.00 93.50 108 GLN A O 1
ATOM 838 N N . ALA A 1 109 ? -22.465 8.566 34.797 1.00 93.38 109 ALA A N 1
ATOM 839 C CA . ALA A 1 109 ? -23.862 8.399 35.182 1.00 93.38 109 ALA A CA 1
ATOM 840 C C . ALA A 1 109 ? -24.055 8.487 36.704 1.00 93.38 109 ALA A C 1
ATOM 842 O O . ALA A 1 109 ? -24.952 9.195 37.158 1.00 93.38 109 ALA A O 1
ATOM 843 N N . SER A 1 110 ? -23.195 7.841 37.504 1.00 92.31 110 SER A N 1
ATOM 844 C CA . SER A 1 110 ? -23.280 7.953 38.967 1.00 92.31 110 SER A CA 1
ATOM 845 C C . SER A 1 110 ? -23.051 9.382 39.453 1.00 92.31 110 SER A C 1
ATOM 847 O O . SER A 1 110 ? -23.781 9.860 40.316 1.00 92.31 110 SER A O 1
ATOM 849 N N . LEU A 1 111 ? -22.088 10.093 38.860 1.00 93.44 111 LEU A N 1
ATOM 850 C CA . LEU A 1 111 ? -21.785 11.471 39.243 1.00 93.44 111 LEU A CA 1
ATOM 851 C C . LEU A 1 111 ? -22.935 12.424 38.892 1.00 93.44 111 LEU A C 1
ATOM 853 O O . LEU A 1 111 ? -23.243 13.331 39.660 1.00 93.44 111 LEU A O 1
ATOM 857 N N . LEU A 1 112 ? -23.581 12.209 37.743 1.00 92.50 112 LEU A N 1
ATOM 858 C CA . LEU A 1 112 ? -24.762 12.971 37.338 1.00 92.50 112 LEU A CA 1
ATOM 859 C C . LEU A 1 112 ? -25.929 12.751 38.304 1.00 92.50 112 LEU A C 1
ATOM 861 O O . LEU A 1 112 ? -26.538 13.725 38.728 1.00 92.50 112 LEU A O 1
ATOM 865 N N . LEU A 1 113 ? -26.188 11.507 38.720 1.00 91.06 113 LEU A N 1
ATOM 866 C CA . LEU A 1 113 ? -27.220 11.211 39.720 1.00 91.06 113 LEU A CA 1
ATOM 867 C C . LEU A 1 113 ? -26.934 11.888 41.070 1.00 91.06 113 LEU A C 1
ATOM 869 O O . LEU A 1 113 ? -27.854 12.391 41.712 1.00 91.06 113 LEU A O 1
ATOM 873 N N . GLU A 1 114 ? -25.671 11.935 41.500 1.00 88.62 114 GLU A N 1
ATOM 874 C CA . GLU A 1 114 ? -25.278 12.654 42.718 1.00 88.62 114 GLU A CA 1
ATOM 875 C C . GLU A 1 114 ? -25.469 14.171 42.599 1.00 88.62 114 GLU A C 1
ATOM 877 O O . GLU A 1 114 ? -25.895 14.816 43.561 1.00 88.62 114 GLU A O 1
ATOM 882 N N . LEU A 1 115 ? -25.155 14.754 41.439 1.00 89.75 115 LEU A N 1
ATOM 883 C CA . LEU A 1 115 ? -25.369 16.177 41.172 1.00 89.75 115 LEU A CA 1
ATOM 884 C C . LEU A 1 115 ? -26.861 16.522 41.118 1.00 89.75 115 LEU A C 1
ATOM 886 O O . LEU A 1 115 ? -27.271 17.509 41.730 1.00 89.75 115 LEU A O 1
ATOM 890 N N . ASP A 1 116 ? -27.677 15.689 40.475 1.00 86.12 116 ASP A N 1
ATOM 891 C CA . ASP A 1 116 ? -29.135 15.843 40.447 1.00 86.12 116 ASP A CA 1
ATOM 892 C C . ASP A 1 116 ? -29.723 15.740 41.860 1.00 86.12 116 ASP A C 1
ATOM 894 O O . ASP A 1 116 ? -30.529 16.575 42.260 1.00 86.12 116 ASP A O 1
ATOM 898 N N . ALA A 1 117 ? -29.257 14.794 42.680 1.00 82.06 117 ALA A N 1
ATOM 899 C CA . ALA A 1 117 ? -29.695 14.679 44.072 1.00 82.06 117 ALA A CA 1
ATOM 900 C C . ALA A 1 117 ? -29.277 15.879 44.949 1.00 82.06 117 ALA A C 1
ATOM 902 O O . ALA A 1 117 ? -29.933 16.176 45.949 1.00 82.06 117 ALA A O 1
ATOM 903 N N . ARG A 1 118 ? -28.175 16.561 44.605 1.00 81.62 118 ARG A N 1
ATOM 904 C CA . ARG A 1 118 ? -27.654 17.734 45.332 1.00 81.62 118 ARG A CA 1
ATOM 905 C C . ARG A 1 118 ? -28.188 19.064 44.825 1.00 81.62 118 ARG A C 1
ATOM 907 O O . ARG A 1 118 ? -28.030 20.066 45.524 1.00 81.62 118 ARG A O 1
ATOM 914 N N . THR A 1 119 ? -28.780 19.104 43.637 1.00 72.56 119 THR A N 1
ATOM 915 C CA . THR A 1 119 ? -29.440 20.311 43.149 1.00 72.56 119 THR A CA 1
ATOM 916 C C . THR A 1 119 ? -30.813 20.401 43.814 1.00 72.56 119 THR A C 1
ATOM 918 O O . THR A 1 119 ? -31.678 19.562 43.567 1.00 72.56 119 THR A O 1
ATOM 921 N N . PRO A 1 120 ? -31.054 21.381 44.707 1.00 66.19 120 PRO A N 1
ATOM 922 C CA . PRO A 1 120 ? -32.405 21.598 45.195 1.00 66.19 120 PRO A CA 1
ATOM 923 C C . PRO A 1 120 ? -33.285 21.963 43.999 1.00 66.19 120 PRO A C 1
ATOM 925 O O . PRO A 1 120 ? -32.858 22.725 43.125 1.00 66.19 120 PRO A O 1
ATOM 928 N N . ALA A 1 121 ? -34.507 21.419 43.960 1.00 60.81 121 ALA A N 1
ATOM 929 C CA . ALA A 1 121 ? -35.494 21.783 42.950 1.00 60.81 121 ALA A CA 1
ATOM 930 C C . ALA A 1 121 ? -35.534 23.315 42.828 1.00 60.81 121 ALA A C 1
ATOM 932 O O . ALA A 1 121 ? -35.559 23.982 43.872 1.00 60.81 121 ALA A O 1
ATOM 933 N N . PRO A 1 122 ? -35.521 23.892 41.608 1.00 58.50 122 PRO A N 1
ATOM 934 C CA . PRO A 1 122 ? -35.679 25.327 41.474 1.00 58.50 122 PRO A CA 1
ATOM 935 C C . PRO A 1 122 ? -36.976 25.674 42.187 1.00 58.50 122 PRO A C 1
ATOM 937 O O . PRO A 1 122 ? -38.042 25.183 41.812 1.00 58.50 122 PRO A O 1
ATOM 940 N N . THR A 1 123 ? -36.874 26.451 43.268 1.00 53.25 123 THR A N 1
ATOM 941 C CA . THR A 1 123 ? -38.038 27.004 43.948 1.00 53.25 123 THR A CA 1
ATOM 942 C C . THR A 1 123 ? -38.857 27.662 42.862 1.00 53.25 123 THR A C 1
ATOM 944 O O . THR A 1 123 ? -38.418 28.656 42.282 1.00 53.25 123 THR A O 1
ATOM 947 N N . SER A 1 124 ? -39.998 27.061 42.519 1.00 55.84 124 SER A N 1
ATOM 948 C CA . SER A 1 124 ? -40.953 27.678 41.623 1.00 55.84 124 SER A CA 1
ATOM 949 C C . SER A 1 124 ? -41.369 28.956 42.329 1.00 55.84 124 SER A C 1
ATOM 951 O O . SER A 1 124 ? -42.198 28.933 43.241 1.00 55.84 124 SER A O 1
ATOM 953 N N . THR A 1 125 ? -40.737 30.069 41.977 1.00 54.78 125 THR A N 1
ATOM 954 C CA . THR A 1 125 ? -41.228 31.384 42.340 1.00 54.78 125 THR A CA 1
ATOM 955 C C . THR A 1 125 ? -42.521 31.516 41.561 1.00 54.78 125 THR A C 1
ATOM 957 O O . THR A 1 125 ? -42.530 31.916 40.398 1.00 54.78 125 THR A O 1
ATOM 960 N N . VAL A 1 126 ? -43.612 31.059 42.178 1.00 56.66 126 VAL A N 1
ATOM 961 C CA . VAL A 1 126 ? -44.978 31.336 41.760 1.00 56.66 126 VAL A CA 1
ATOM 962 C C . VAL A 1 126 ? -45.104 32.850 41.858 1.00 56.66 126 VAL A C 1
ATOM 964 O O . VAL A 1 126 ? -45.439 33.408 42.899 1.00 56.66 126 VAL A O 1
ATOM 967 N N . GLY A 1 127 ? -44.710 33.536 40.787 1.00 55.59 127 GLY A N 1
ATOM 968 C CA . GLY A 1 127 ? -44.995 34.942 40.611 1.00 55.59 127 GLY A CA 1
ATOM 969 C C . GLY A 1 127 ? -46.506 35.057 40.574 1.00 55.59 127 GLY A C 1
ATOM 970 O O . GLY A 1 127 ? -47.135 34.610 39.616 1.00 55.59 127 GLY A O 1
ATOM 971 N N . ASN A 1 128 ? -47.092 35.597 41.640 1.00 58.81 128 ASN A N 1
ATOM 972 C CA . ASN A 1 128 ? -48.488 36.003 41.661 1.00 58.81 128 ASN A CA 1
ATOM 973 C C . ASN A 1 128 ? -48.714 36.984 40.504 1.00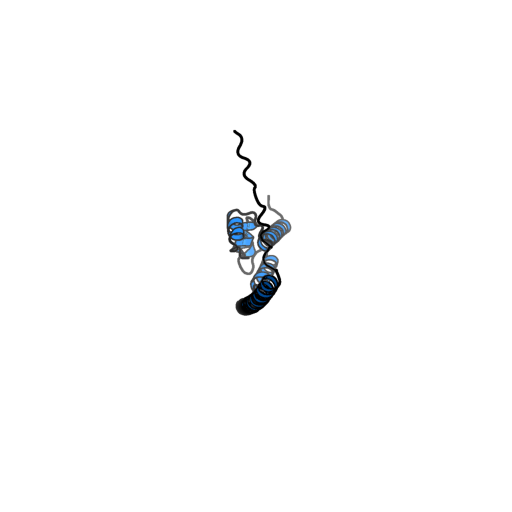 58.81 128 ASN A C 1
ATOM 975 O O . ASN A 1 128 ? -48.415 38.171 40.613 1.00 58.81 128 ASN A O 1
ATOM 979 N N . VAL A 1 129 ? -49.226 36.489 39.377 1.00 62.56 129 VAL A N 1
ATOM 980 C CA . VAL A 1 129 ? -49.723 37.336 38.295 1.00 62.56 129 VAL A CA 1
ATOM 981 C C . VAL A 1 129 ? -51.088 37.844 38.736 1.00 62.56 129 VAL A C 1
ATOM 983 O O . VAL A 1 129 ? -52.116 37.200 38.521 1.00 62.56 129 VAL A O 1
ATOM 986 N N . THR A 1 130 ? -51.112 39.004 39.387 1.00 58.12 130 THR A N 1
ATOM 987 C CA . THR A 1 130 ? -52.350 39.735 39.652 1.00 58.12 130 THR A CA 1
ATOM 988 C C . THR A 1 130 ? -52.951 40.141 38.306 1.00 58.12 130 THR A C 1
ATOM 990 O O . THR A 1 130 ? -52.441 41.028 37.621 1.00 58.12 130 THR A O 1
ATOM 993 N N . ARG A 1 131 ? -54.033 39.474 37.883 1.00 58.12 131 ARG A N 1
ATOM 994 C CA . ARG A 1 131 ? -54.814 39.899 36.714 1.00 58.12 131 ARG A CA 1
ATOM 995 C C . ARG A 1 131 ? -55.527 41.205 37.054 1.00 58.12 131 ARG A C 1
ATOM 997 O O . ARG A 1 131 ? -56.540 41.201 37.744 1.00 58.12 131 ARG A O 1
ATOM 1004 N N . ILE A 1 132 ? -55.005 42.319 36.556 1.00 58.09 132 ILE A N 1
ATOM 1005 C CA . ILE A 1 132 ? -55.712 43.600 36.558 1.00 58.09 132 ILE A CA 1
ATOM 1006 C C . ILE A 1 132 ? -56.736 43.557 35.417 1.00 58.09 132 ILE A C 1
ATOM 1008 O O . ILE A 1 132 ? -56.361 43.619 34.247 1.00 58.09 132 ILE A O 1
ATOM 1012 N N . SER A 1 133 ? -58.027 43.438 35.737 1.00 55.62 133 SER A N 1
ATOM 1013 C CA . SER A 1 133 ? -59.098 43.661 34.759 1.00 55.62 133 SER A CA 1
ATOM 1014 C C . SER A 1 133 ? -59.352 45.162 34.618 1.00 55.62 133 SER A C 1
ATOM 1016 O O . SER A 1 133 ? -59.675 45.821 35.609 1.00 55.62 133 SER A O 1
ATOM 1018 N N . ARG A 1 134 ? -59.239 45.709 33.404 1.00 58.19 134 ARG A N 1
ATOM 1019 C CA . ARG A 1 134 ? -59.719 47.066 33.105 1.00 58.19 134 ARG A CA 1
ATOM 1020 C C . ARG A 1 134 ? -61.218 47.016 32.798 1.00 58.19 134 ARG A C 1
ATOM 1022 O O . ARG A 1 134 ? -61.645 46.158 32.029 1.00 58.19 134 ARG A O 1
ATOM 1029 N N . ARG A 1 135 ? -61.973 47.902 33.449 1.00 59.69 135 ARG A N 1
ATOM 1030 C CA . ARG A 1 135 ? -63.359 48.258 33.120 1.00 59.69 135 ARG A CA 1
ATOM 1031 C C . ARG A 1 135 ? -63.371 49.314 32.024 1.00 59.69 135 ARG A C 1
ATOM 1033 O O . ARG A 1 135 ? -62.401 50.106 31.998 1.00 59.69 135 ARG A O 1
#

Foldseek 3Di:
DPDDPVVLLVLLVVLQVCLVVLNAPDPVSVVCSVVVNRDQDLVSSCVSSVHDSQQQPDCPHVPNVSNVVSVVVVVPPQDVVNVVVVVVVVVVVVVVVVVVVVVVVVVVVVVVVVVVVVDDDPPPPPPPPPDDDDD

Secondary structure (DSSP, 8-state):
----HHHHHHHHHHHHHHHHTT--SSHHHHHHHHTT-----HHHHHHHTT--GGGTSSTT-TTHHHHHHHHHHHHTS--HHHHHHHHHHHHHHHHHHHHHHHHHHHHHHHHHHHHHHHS----------------

Sequence (135 aa):
MIKSDKAVEAELEAALQRVLSGTPQTPRLAQLAEKGKLGVSYAVVAEEARRSRTLIGYDGCRYQAFRDKVKAILEKGPRATDLARGLEAARKRIRDLEAQIVIKDSIQASLLLELDARTPAPTSTVGNVTRISRR

Mean predicted aligned error: 14.16 Å

Nearest PDB structures (foldseek):
  3kkd-assembly3_B  TM=3.971E-01  e=2.031E+00  Pseudomonas aeruginosa PAO1
  6ysz-assembly1_A  TM=2.499E-01  e=9.952E+00  Escherichia phage T7

pLDDT: mean 83.64, std 13.56, range [44.56, 95.69]